Protein AF-A0A4Y7LKF0-F1 (afdb_monomer_lite)

InterPro domains:
  IPR040974 Purple acid phosphatase, Fn3-like domain [PF17808] (3-68)

Organism: Papaver somniferum (NCBI:txid3469)

Foldseek 3Di:
DDDWPPDPDDDPDDDDQCPVPVCCVPPVDHDDDDDDDQQLDKDKDWDWDPPGPDTDTDDIHDIGHDPGSPDQDDWDWDADPDPPDIDTDRPPD

Secondary structure (DSSP, 8-state):
-PPSP--SS--S----TTTT-TTHHHHS-----------SS-B--EEEESTTTS-EEEEE---B--S-TTS----EEEE-SSTT-EEEE----

Sequence (93 aa):
MVNPPLLCTSPIKYQFANHSSPDYKKNGSGKLKLRLINQRGDFSFALFSGGIAKPKLIAVSNTVQFQNPNAPVYPRLAQGKAWSEVGSLNSHS

Radius of gyration: 19.08 Å; chains: 1; bounding box: 50×26×43 Å

pLDDT: mean 92.07, std 10.83, range [37.03, 98.31]

Structure (mmCIF, N/CA/C/O backbone):
data_AF-A0A4Y7LKF0-F1
#
_entry.id   AF-A0A4Y7LKF0-F1
#
loop_
_atom_site.group_PDB
_atom_site.id
_atom_site.type_symbol
_atom_site.label_atom_id
_atom_site.label_alt_id
_atom_site.label_comp_id
_atom_site.label_asym_id
_atom_site.label_entity_id
_atom_site.label_seq_id
_atom_site.pdbx_PDB_ins_code
_atom_site.Cartn_x
_atom_site.Cartn_y
_atom_site.Cartn_z
_atom_site.occupancy
_atom_site.B_iso_or_equiv
_atom_site.auth_seq_id
_atom_site.auth_comp_id
_atom_site.auth_asym_id
_atom_site.auth_atom_id
_atom_site.pdbx_PDB_model_num
ATOM 1 N N . MET A 1 1 ? 17.906 -8.232 12.134 1.00 65.38 1 MET A N 1
ATOM 2 C CA . MET A 1 1 ? 16.798 -7.643 12.918 1.00 65.38 1 MET A CA 1
ATOM 3 C C . MET A 1 1 ? 15.570 -7.645 12.023 1.00 65.38 1 MET A C 1
ATOM 5 O O . MET A 1 1 ? 15.691 -7.184 10.896 1.00 65.38 1 MET A O 1
ATOM 9 N N . VAL A 1 2 ? 14.456 -8.248 12.448 1.00 78.50 2 VAL A N 1
ATOM 10 C CA . VAL A 1 2 ? 13.217 -8.264 11.650 1.00 78.50 2 VAL A CA 1
ATOM 11 C C . VAL A 1 2 ? 12.365 -7.078 12.082 1.00 78.50 2 VAL A C 1
ATOM 13 O O . VAL A 1 2 ? 12.115 -6.912 13.274 1.00 78.50 2 VAL A O 1
ATOM 16 N N . ASN A 1 3 ? 11.945 -6.254 11.124 1.00 87.88 3 ASN A N 1
ATOM 17 C CA . ASN A 1 3 ? 11.180 -5.048 11.410 1.00 87.88 3 ASN A CA 1
ATOM 18 C C . ASN A 1 3 ? 9.684 -5.305 11.184 1.00 87.88 3 ASN A C 1
ATOM 20 O O . ASN A 1 3 ? 9.322 -5.895 10.165 1.00 87.88 3 ASN A O 1
ATOM 24 N N . PRO A 1 4 ? 8.809 -4.871 12.104 1.00 92.31 4 PRO A N 1
ATOM 25 C CA . PRO A 1 4 ? 7.371 -4.942 11.898 1.00 92.31 4 PRO A CA 1
ATOM 26 C C . PRO A 1 4 ? 6.938 -3.993 10.754 1.00 92.31 4 PRO A C 1
ATOM 28 O O . PRO A 1 4 ? 7.615 -2.992 10.509 1.00 92.31 4 PRO A O 1
ATOM 31 N N . PRO A 1 5 ? 5.809 -4.255 10.068 1.00 93.75 5 PRO A N 1
ATOM 32 C CA . PRO A 1 5 ? 4.825 -5.298 10.361 1.00 93.75 5 PRO A CA 1
ATOM 33 C C . PRO A 1 5 ? 5.268 -6.689 9.886 1.00 93.75 5 PRO A C 1
ATOM 35 O O . PRO A 1 5 ? 5.668 -6.874 8.741 1.00 93.75 5 PRO A O 1
ATOM 38 N N . LEU A 1 6 ? 5.160 -7.680 10.776 1.00 93.06 6 LEU A N 1
ATOM 39 C CA . LEU A 1 6 ? 5.569 -9.065 10.516 1.00 93.06 6 LEU A CA 1
ATOM 40 C C . LEU A 1 6 ? 4.459 -9.833 9.784 1.00 93.06 6 LEU A C 1
ATOM 42 O O . LEU A 1 6 ? 3.760 -10.653 10.372 1.00 93.06 6 LEU A O 1
ATOM 46 N N . LEU A 1 7 ? 4.265 -9.516 8.506 1.00 94.50 7 LEU A N 1
ATOM 47 C CA . LEU A 1 7 ? 3.330 -10.203 7.613 1.00 94.50 7 LEU A CA 1
ATOM 48 C C . LEU A 1 7 ? 4.094 -11.158 6.687 1.00 94.50 7 LEU A C 1
ATOM 50 O O . LEU A 1 7 ? 5.225 -10.869 6.304 1.00 94.50 7 LEU A O 1
ATOM 54 N N . CYS A 1 8 ? 3.464 -12.262 6.269 1.00 94.50 8 CYS A N 1
ATOM 55 C CA . CYS A 1 8 ? 4.048 -13.176 5.275 1.00 94.50 8 CYS A CA 1
ATOM 56 C C . CYS A 1 8 ? 4.335 -12.474 3.937 1.00 94.50 8 CYS A C 1
ATOM 58 O O . CYS A 1 8 ? 5.266 -12.841 3.227 1.00 94.50 8 CYS A O 1
ATOM 60 N N . THR A 1 9 ? 3.550 -11.444 3.615 1.00 93.25 9 THR A N 1
ATOM 61 C CA . THR A 1 9 ? 3.738 -10.582 2.447 1.00 93.25 9 THR A CA 1
ATOM 62 C C . THR A 1 9 ? 3.996 -9.158 2.921 1.00 93.25 9 THR A C 1
ATOM 64 O O . THR A 1 9 ? 3.135 -8.545 3.555 1.00 93.25 9 THR A O 1
ATOM 67 N N . SER A 1 10 ? 5.180 -8.626 2.612 1.00 93.88 10 SER A N 1
ATOM 68 C CA . SER A 1 10 ? 5.531 -7.252 2.973 1.00 93.88 10 SER A CA 1
ATOM 69 C C . SER A 1 10 ? 4.687 -6.253 2.168 1.00 93.88 10 SER A C 1
ATOM 71 O O . SER A 1 10 ? 4.603 -6.382 0.942 1.00 93.88 10 SER A O 1
ATOM 73 N N . PRO A 1 11 ? 4.052 -5.256 2.808 1.00 95.50 11 PRO A N 1
ATOM 74 C CA . PRO A 1 11 ? 3.287 -4.249 2.088 1.00 95.50 11 PRO A CA 1
ATOM 75 C C . PRO A 1 11 ? 4.217 -3.303 1.316 1.00 95.50 11 PRO A C 1
ATOM 77 O O . PRO A 1 11 ? 5.279 -2.921 1.799 1.00 95.50 11 PRO A O 1
ATOM 80 N N . ILE A 1 12 ? 3.770 -2.830 0.149 1.00 96.06 12 ILE A N 1
ATOM 81 C CA . ILE A 1 12 ? 4.502 -1.823 -0.647 1.00 96.06 12 ILE A CA 1
ATOM 82 C C . ILE A 1 12 ? 4.632 -0.500 0.129 1.00 96.06 12 ILE A C 1
ATOM 84 O O . ILE A 1 12 ? 5.641 0.196 0.041 1.00 96.06 12 ILE A O 1
ATOM 88 N N . LYS A 1 13 ? 3.577 -0.128 0.862 1.00 95.50 13 LYS A N 1
ATOM 89 C CA . LYS A 1 13 ? 3.507 1.022 1.772 1.00 95.50 13 LYS A CA 1
ATOM 90 C C . LYS A 1 13 ? 2.331 0.845 2.730 1.00 95.50 13 LYS A C 1
ATOM 92 O O . LYS A 1 13 ? 1.397 0.108 2.424 1.00 95.50 13 LYS A O 1
ATOM 97 N N . TYR A 1 14 ? 2.342 1.561 3.847 1.00 96.88 14 TYR A N 1
ATOM 98 C CA . TYR A 1 14 ? 1.212 1.622 4.772 1.00 96.88 14 TYR A CA 1
ATOM 99 C C . TYR A 1 14 ? 1.074 3.024 5.371 1.00 96.88 14 TYR A C 1
ATOM 101 O O . TYR A 1 14 ? 2.004 3.829 5.323 1.00 96.88 14 TYR A O 1
ATOM 109 N N . GLN A 1 15 ? -0.104 3.318 5.918 1.00 97.81 15 GLN A N 1
ATOM 110 C CA . GLN A 1 15 ? -0.392 4.560 6.630 1.00 97.81 15 GLN A CA 1
ATOM 111 C C . GLN A 1 15 ? -1.463 4.301 7.695 1.00 97.81 15 GLN A C 1
ATOM 113 O O . GLN A 1 15 ? -2.312 3.426 7.524 1.00 97.81 15 GLN A O 1
ATOM 118 N N . PHE A 1 16 ? -1.438 5.058 8.791 1.00 97.12 16 PHE A N 1
ATOM 119 C CA . PHE A 1 16 ? -2.482 4.990 9.806 1.00 97.12 16 PHE A CA 1
ATOM 120 C C . PHE A 1 16 ? -3.809 5.555 9.290 1.00 97.12 16 PHE A C 1
ATOM 122 O O . PHE A 1 16 ? -3.850 6.579 8.609 1.00 97.12 16 PHE A O 1
ATOM 129 N N . ALA A 1 17 ? -4.914 4.917 9.678 1.00 97.44 17 ALA A N 1
ATOM 130 C CA . ALA A 1 17 ? -6.258 5.296 9.242 1.00 97.44 17 ALA A CA 1
ATOM 131 C C . ALA A 1 17 ? -6.673 6.722 9.662 1.00 97.44 17 ALA A C 1
ATOM 133 O O . ALA A 1 17 ? -7.504 7.341 9.003 1.00 97.44 17 ALA A O 1
ATOM 134 N N . ASN A 1 18 ? -6.066 7.272 10.718 1.00 96.81 18 ASN A N 1
ATOM 135 C CA . ASN A 1 18 ? -6.333 8.631 11.186 1.00 96.81 18 ASN A CA 1
ATOM 136 C C . ASN A 1 18 ? -5.460 9.716 10.523 1.00 96.81 18 ASN A C 1
ATOM 138 O O . ASN A 1 18 ? -5.614 10.885 10.862 1.00 96.81 18 ASN A O 1
ATOM 142 N N . HIS A 1 19 ? -4.558 9.367 9.597 1.00 97.38 19 HIS A N 1
ATOM 143 C CA . HIS A 1 19 ? -3.557 10.297 9.055 1.00 97.38 19 HIS A CA 1
ATOM 144 C C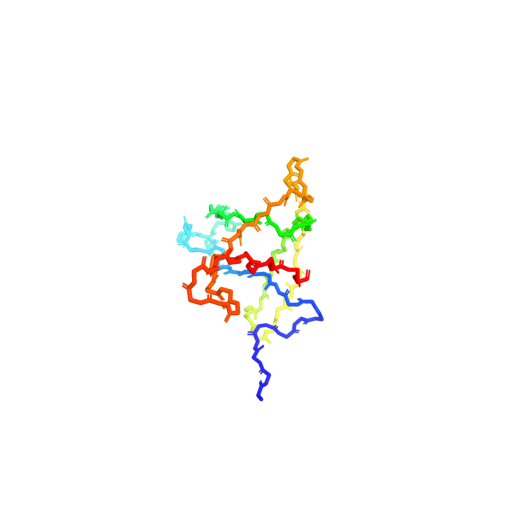 . HIS A 1 19 ? -4.160 11.559 8.416 1.00 97.38 19 HIS A C 1
ATOM 146 O O . HIS A 1 19 ? -3.725 12.664 8.719 1.00 97.38 19 HIS A O 1
ATOM 152 N N . SER A 1 20 ? -5.183 11.405 7.572 1.00 96.56 20 SER A N 1
ATOM 153 C CA . SER A 1 20 ? -5.963 12.516 6.997 1.00 96.56 20 SER A CA 1
ATOM 154 C C . SER A 1 20 ? -7.393 12.573 7.540 1.00 96.56 20 SER A C 1
ATOM 156 O O . SER A 1 20 ? -8.263 13.227 6.972 1.00 96.56 20 SER A O 1
ATOM 158 N N . SER A 1 21 ? -7.670 11.852 8.625 1.00 97.44 21 SER A N 1
ATOM 159 C CA . SER A 1 21 ? -8.990 11.784 9.259 1.00 97.44 21 SER A CA 1
ATOM 160 C C . SER A 1 21 ? -8.811 11.758 10.782 1.00 97.44 21 SER A C 1
ATOM 162 O O . SER A 1 21 ? -8.887 10.687 11.384 1.00 97.44 21 SER A O 1
ATOM 164 N N . PRO A 1 22 ? -8.534 12.913 11.423 1.00 96.00 22 PRO A N 1
ATOM 165 C CA . PRO A 1 22 ? -8.182 12.974 12.846 1.00 96.00 22 PRO A CA 1
ATOM 166 C C . PRO A 1 22 ? -9.233 12.345 13.771 1.00 96.00 22 PRO A C 1
ATOM 168 O O . PRO A 1 22 ? -8.886 11.675 14.744 1.00 96.00 22 PRO A O 1
ATOM 171 N N . ASP A 1 23 ? -10.515 12.482 13.423 1.00 97.25 23 ASP A N 1
ATOM 172 C CA . ASP A 1 23 ? -11.638 11.924 14.183 1.00 97.25 23 ASP A CA 1
ATOM 173 C C . ASP A 1 23 ? -11.933 10.442 13.892 1.00 97.25 23 ASP A C 1
ATOM 175 O O . ASP A 1 23 ? -12.886 9.903 14.452 1.00 97.25 23 ASP A O 1
ATOM 179 N N . TYR A 1 24 ? -11.098 9.746 13.104 1.00 97.25 24 TYR A N 1
ATOM 180 C CA . TYR A 1 24 ? -11.251 8.311 12.807 1.00 97.25 24 TYR A CA 1
ATOM 181 C C . TYR A 1 24 ? -11.447 7.465 14.073 1.00 97.25 24 TYR A C 1
ATOM 183 O O . TYR A 1 24 ? -12.245 6.533 14.098 1.00 97.25 24 TYR A O 1
ATOM 191 N N . LYS A 1 25 ? -10.746 7.809 15.164 1.00 95.00 25 LYS A N 1
ATOM 192 C CA . LYS A 1 25 ? -10.877 7.105 16.450 1.00 95.00 25 LYS A CA 1
ATOM 193 C C . LYS A 1 25 ? -12.265 7.242 17.087 1.00 95.00 25 LYS A C 1
ATOM 195 O O . LYS A 1 25 ? -12.624 6.389 17.887 1.00 95.00 25 LYS A O 1
ATOM 200 N N . LYS A 1 26 ? -13.009 8.307 16.774 1.00 97.25 26 LYS A N 1
ATOM 201 C CA . LYS A 1 26 ? -14.350 8.570 17.316 1.00 97.25 26 LYS A CA 1
ATOM 202 C C . LYS A 1 26 ? -15.445 7.987 16.427 1.00 97.25 26 LYS A C 1
ATOM 204 O O . LYS A 1 26 ? -16.404 7.433 16.941 1.00 97.25 26 LYS A O 1
ATOM 209 N N . ASN A 1 27 ? -15.314 8.131 15.107 1.00 96.25 27 ASN A N 1
ATOM 210 C CA . ASN A 1 27 ? -16.382 7.807 14.155 1.00 96.25 27 ASN A CA 1
ATOM 211 C C . ASN A 1 27 ? -16.163 6.493 13.379 1.00 96.25 27 ASN A C 1
ATOM 213 O O . ASN A 1 27 ? -17.070 6.053 12.679 1.00 96.25 27 ASN A O 1
ATOM 217 N N . GLY A 1 28 ? -14.971 5.889 13.453 1.00 96.06 28 GLY A N 1
ATOM 218 C CA . GLY A 1 28 ? -14.618 4.687 12.691 1.00 96.06 28 GLY A CA 1
ATOM 219 C C . GLY A 1 28 ? -14.558 4.888 11.172 1.00 96.06 28 GLY A C 1
ATOM 220 O O . GLY A 1 28 ? -14.549 3.909 10.431 1.00 96.06 28 GLY A O 1
ATOM 221 N N . SER A 1 29 ? -14.528 6.135 10.692 1.00 97.19 29 SER A N 1
ATOM 222 C CA . SER A 1 29 ? -14.603 6.487 9.275 1.00 97.19 29 SER A CA 1
ATOM 223 C C . SER A 1 29 ? -13.478 7.435 8.879 1.00 97.19 29 SER A C 1
ATOM 225 O O . SER A 1 29 ? -13.160 8.403 9.571 1.00 97.19 29 SER A O 1
ATOM 227 N N . GLY A 1 30 ? -12.844 7.149 7.747 1.00 96.19 30 GLY A N 1
ATOM 228 C CA . GLY A 1 30 ? -11.716 7.925 7.261 1.00 96.19 30 GLY A CA 1
ATOM 229 C C . GLY A 1 30 ? -11.447 7.685 5.789 1.00 96.19 30 GLY A C 1
ATOM 230 O O . GLY A 1 30 ? -11.969 6.753 5.177 1.00 96.19 30 GLY A O 1
ATOM 231 N N . LYS A 1 31 ? -10.627 8.557 5.209 1.00 97.00 31 LYS A N 1
ATOM 232 C CA . LYS A 1 31 ? -10.187 8.460 3.815 1.00 97.00 31 LYS A CA 1
ATOM 233 C C . LYS A 1 31 ? -8.697 8.739 3.741 1.00 97.00 31 LYS A C 1
ATOM 235 O O . LYS A 1 31 ? -8.208 9.634 4.424 1.00 97.00 31 LYS A O 1
ATOM 240 N N . LEU A 1 32 ? -8.001 8.007 2.875 1.00 97.44 32 LEU A N 1
ATOM 241 C CA . LEU A 1 32 ? -6.590 8.211 2.551 1.00 97.44 32 LEU A CA 1
ATOM 242 C C . LEU A 1 32 ? -6.448 8.444 1.047 1.00 97.44 32 LEU A C 1
ATOM 244 O O . LEU A 1 32 ? -7.055 7.735 0.245 1.00 97.44 32 LEU A O 1
ATOM 248 N N . LYS A 1 33 ? -5.616 9.413 0.659 1.00 97.62 33 LYS A N 1
ATOM 249 C CA . LYS A 1 33 ? -5.212 9.618 -0.735 1.00 97.62 33 LYS A CA 1
ATOM 250 C C . LYS A 1 33 ? -3.801 9.077 -0.919 1.00 97.62 33 LYS A C 1
ATOM 252 O O . LYS A 1 33 ? -2.849 9.621 -0.367 1.00 97.62 33 LYS A O 1
ATOM 257 N N . LEU A 1 34 ? -3.668 8.008 -1.695 1.00 96.69 34 LEU A N 1
ATOM 258 C CA . LEU A 1 34 ? -2.390 7.350 -1.956 1.00 96.69 34 LEU A CA 1
ATOM 259 C C . LEU A 1 34 ? -2.018 7.507 -3.429 1.00 96.69 34 LEU A C 1
ATOM 261 O O . LEU A 1 34 ? -2.836 7.267 -4.312 1.00 96.69 34 LEU A O 1
ATOM 265 N N . ARG A 1 35 ? -0.764 7.884 -3.697 1.00 96.81 35 ARG A N 1
ATOM 266 C CA . ARG A 1 35 ? -0.198 7.847 -5.050 1.00 96.81 35 ARG A CA 1
ATOM 267 C C . ARG A 1 35 ? 0.472 6.494 -5.273 1.00 96.81 35 ARG A C 1
ATOM 269 O O . ARG A 1 35 ? 1.432 6.145 -4.571 1.00 96.81 35 ARG A O 1
ATOM 276 N N . LEU A 1 36 ? -0.057 5.735 -6.224 1.00 96.25 36 LEU A N 1
ATOM 277 C CA . LEU A 1 36 ? 0.511 4.467 -6.672 1.00 96.25 36 LEU A CA 1
ATOM 278 C C . LEU A 1 36 ? 1.466 4.708 -7.843 1.00 96.25 36 LEU A C 1
ATOM 280 O O . LEU A 1 36 ? 1.342 5.703 -8.554 1.00 96.25 36 LEU A O 1
ATOM 284 N N . ILE A 1 37 ? 2.411 3.793 -8.025 1.00 96.81 37 ILE A N 1
ATOM 285 C CA . ILE A 1 37 ? 3.320 3.762 -9.171 1.00 96.81 37 ILE A CA 1
ATOM 286 C C . ILE A 1 37 ? 3.142 2.422 -9.882 1.00 96.81 37 ILE A C 1
ATOM 288 O O . ILE A 1 37 ? 2.874 1.418 -9.222 1.00 96.81 37 ILE A O 1
ATOM 292 N N . ASN A 1 38 ? 3.255 2.399 -11.208 1.00 95.56 38 ASN A N 1
ATOM 293 C CA . ASN A 1 38 ? 3.107 1.160 -11.961 1.00 95.56 38 ASN A CA 1
ATOM 294 C C . ASN A 1 38 ? 4.361 0.297 -11.791 1.00 95.56 38 ASN A C 1
ATOM 296 O O . ASN A 1 38 ? 5.448 0.725 -12.169 1.00 95.56 38 ASN A O 1
ATOM 300 N N . GLN A 1 39 ? 4.212 -0.888 -11.210 1.00 93.06 39 GLN A N 1
ATOM 301 C CA . GLN A 1 39 ? 5.304 -1.836 -10.982 1.00 93.06 39 GLN A CA 1
ATOM 302 C C . GLN A 1 39 ? 4.873 -3.268 -11.333 1.00 93.06 39 GLN A C 1
ATOM 304 O O . GLN A 1 39 ? 5.187 -4.207 -10.609 1.00 93.06 39 GLN A O 1
ATOM 309 N N . ARG A 1 40 ? 4.135 -3.415 -12.446 1.00 88.56 40 ARG A N 1
ATOM 310 C CA . ARG A 1 40 ? 3.669 -4.684 -13.046 1.00 88.56 40 ARG A CA 1
ATOM 311 C C . ARG A 1 40 ? 2.547 -5.430 -12.312 1.00 88.56 40 ARG A C 1
ATOM 313 O O . ARG A 1 40 ? 1.768 -6.106 -12.972 1.00 88.56 40 ARG A O 1
ATOM 320 N N . GLY A 1 41 ? 2.406 -5.272 -10.999 1.00 91.44 41 GLY A N 1
ATOM 321 C CA . GLY A 1 41 ? 1.324 -5.883 -10.215 1.00 91.44 41 GLY A CA 1
ATOM 322 C C . GLY A 1 41 ? 0.026 -5.070 -10.153 1.00 91.44 41 GLY A C 1
ATOM 323 O O . GLY A 1 41 ? 0.007 -3.858 -10.396 1.00 91.44 41 GLY A O 1
ATOM 324 N N . ASP A 1 42 ? -1.048 -5.753 -9.768 1.00 96.06 42 ASP A N 1
ATOM 325 C CA . ASP A 1 42 ? -2.257 -5.133 -9.243 1.00 96.06 42 ASP A CA 1
ATOM 326 C C . ASP A 1 42 ? -2.082 -4.766 -7.754 1.00 96.06 42 ASP A C 1
ATOM 328 O O . ASP A 1 42 ? -1.062 -5.044 -7.117 1.00 96.06 42 ASP A O 1
ATOM 332 N N . PHE A 1 43 ? -3.055 -4.046 -7.199 1.00 97.62 43 PHE A N 1
ATOM 333 C CA . PHE A 1 43 ? -3.029 -3.575 -5.820 1.00 97.62 43 PHE A CA 1
ATOM 334 C C . PHE A 1 43 ? -4.342 -3.914 -5.129 1.00 97.62 43 PHE A C 1
ATOM 336 O O . PHE A 1 43 ? -5.419 -3.627 -5.643 1.00 97.62 43 PHE A O 1
ATOM 343 N N . SER A 1 44 ? -4.241 -4.434 -3.911 1.00 97.88 44 SER A N 1
ATOM 344 C CA . SER A 1 44 ? -5.341 -4.482 -2.949 1.00 97.88 44 SER A CA 1
ATOM 345 C C . SER A 1 44 ? -4.929 -3.739 -1.684 1.00 97.88 44 SER A C 1
ATOM 347 O O . SER A 1 44 ? -3.746 -3.674 -1.341 1.00 97.88 44 SER A O 1
ATOM 349 N N . PHE A 1 45 ? -5.902 -3.174 -0.977 1.00 98.19 45 PHE A N 1
ATOM 350 C CA . PHE A 1 45 ? -5.685 -2.468 0.278 1.00 98.19 45 PHE A CA 1
ATOM 351 C C . PHE A 1 45 ? -6.288 -3.272 1.419 1.00 98.19 45 PHE A C 1
ATOM 353 O O . PHE A 1 45 ? -7.425 -3.725 1.337 1.00 98.19 45 PHE A O 1
ATOM 360 N N . ALA A 1 46 ? -5.533 -3.428 2.499 1.00 98.12 46 ALA A N 1
ATOM 361 C CA . ALA A 1 46 ? -5.975 -4.141 3.685 1.00 98.12 46 ALA A CA 1
ATOM 362 C C . ALA A 1 46 ? -6.028 -3.191 4.886 1.00 98.12 46 ALA A C 1
ATOM 364 O O . ALA A 1 46 ? -5.094 -2.421 5.129 1.00 98.12 46 ALA A O 1
ATOM 365 N N . LEU A 1 47 ? -7.126 -3.252 5.637 1.00 98.06 47 LEU A N 1
ATOM 366 C CA . LEU A 1 47 ? -7.303 -2.526 6.888 1.00 98.06 47 LEU A CA 1
ATOM 367 C C . LEU A 1 47 ? -6.965 -3.448 8.058 1.00 98.06 47 LEU A C 1
ATOM 369 O O . LEU A 1 47 ? -7.538 -4.530 8.193 1.00 98.06 47 LEU A O 1
ATOM 373 N N . PHE A 1 48 ? -6.070 -2.986 8.927 1.00 98.00 48 PHE A N 1
ATOM 374 C CA . PHE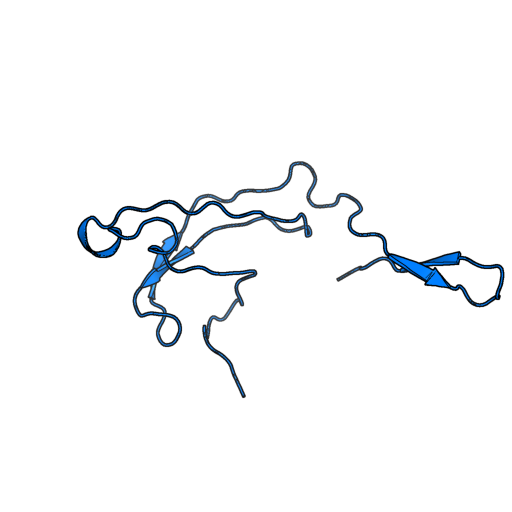 A 1 48 ? -5.630 -3.719 10.109 1.00 98.00 48 PHE A CA 1
ATOM 375 C C . PHE A 1 48 ? -5.967 -2.965 11.401 1.00 98.00 48 PHE A C 1
ATOM 377 O O . PHE A 1 48 ? -5.938 -1.735 11.447 1.00 98.00 48 PHE A O 1
ATOM 384 N N . SER A 1 49 ? -6.216 -3.717 12.474 1.00 97.00 49 SER A N 1
ATOM 385 C CA . SER A 1 49 ? -6.145 -3.243 13.866 1.00 97.00 49 SER A CA 1
ATOM 386 C C . SER A 1 49 ? -4.929 -3.833 14.583 1.00 97.00 49 SER A C 1
ATOM 388 O O . SER A 1 49 ? -4.148 -4.561 13.979 1.00 97.00 49 SER A O 1
ATOM 390 N N . GLY A 1 50 ? -4.742 -3.500 15.865 1.00 95.56 50 GLY A N 1
ATOM 391 C CA . GLY A 1 50 ? -3.648 -4.039 16.688 1.00 95.56 50 GLY A CA 1
ATOM 392 C C . GLY A 1 50 ? -2.283 -3.374 16.462 1.00 95.56 50 GLY A C 1
ATOM 393 O O . GLY A 1 50 ? -1.289 -3.755 17.080 1.00 95.56 50 GLY A O 1
ATOM 394 N N . GLY A 1 51 ? -2.236 -2.331 15.627 1.00 95.12 51 GLY A N 1
ATOM 395 C CA . GLY A 1 51 ? -1.016 -1.588 15.320 1.00 95.12 51 GLY A CA 1
ATOM 396 C C . GLY A 1 51 ? -0.032 -2.382 14.455 1.00 95.12 51 GLY A C 1
ATOM 397 O O . GLY A 1 51 ? -0.347 -3.448 13.935 1.00 95.12 51 GLY A O 1
ATOM 398 N N . ILE A 1 52 ? 1.177 -1.843 14.289 1.00 95.19 52 ILE A N 1
ATOM 399 C CA . ILE A 1 52 ? 2.198 -2.411 13.388 1.00 95.19 52 ILE A CA 1
ATOM 400 C C . ILE A 1 52 ? 2.823 -3.685 13.987 1.00 95.19 52 ILE A C 1
ATOM 402 O O . ILE A 1 52 ? 3.175 -4.607 13.260 1.00 95.19 52 ILE A O 1
ATOM 406 N N . ALA A 1 53 ? 2.939 -3.756 15.317 1.00 95.00 53 ALA A N 1
ATOM 407 C CA . ALA A 1 53 ? 3.578 -4.877 16.007 1.00 95.00 53 ALA A CA 1
ATOM 408 C C . ALA A 1 53 ? 2.704 -6.142 16.076 1.00 95.00 53 ALA A C 1
ATOM 410 O O . ALA A 1 53 ? 3.239 -7.247 16.068 1.00 95.00 53 ALA A O 1
ATOM 411 N N . LYS A 1 54 ? 1.375 -5.993 16.164 1.00 95.88 54 LYS A N 1
ATOM 412 C CA . LYS A 1 54 ? 0.417 -7.108 16.278 1.00 95.88 54 LYS A CA 1
ATOM 413 C C . LYS A 1 54 ? -0.775 -6.902 15.333 1.00 95.88 54 LYS A C 1
ATOM 415 O O . LYS A 1 54 ? -1.899 -6.719 15.803 1.00 95.88 54 LYS A O 1
ATOM 420 N N . PRO A 1 55 ? -0.543 -6.879 14.011 1.00 97.12 55 PRO A N 1
ATOM 421 C CA . PRO A 1 55 ? -1.584 -6.562 13.047 1.00 97.12 55 PRO A CA 1
ATOM 422 C C . PRO A 1 55 ? -2.661 -7.653 13.017 1.00 97.12 55 PRO A C 1
ATOM 424 O O . PRO A 1 55 ? -2.360 -8.840 12.915 1.00 97.12 55 PRO A O 1
ATOM 427 N N . LYS A 1 56 ? -3.931 -7.245 13.048 1.00 97.81 56 LYS A N 1
ATOM 428 C CA . LYS A 1 56 ? -5.093 -8.113 12.826 1.00 97.81 56 LYS A CA 1
ATOM 429 C C . LYS A 1 56 ? -5.886 -7.598 11.634 1.00 97.81 56 LYS A C 1
ATOM 431 O O . LYS A 1 56 ? -6.377 -6.471 11.680 1.00 97.81 56 LYS A O 1
ATOM 436 N N . LEU A 1 57 ? -5.999 -8.411 10.585 1.00 97.69 57 LEU A N 1
ATOM 437 C CA . LEU A 1 57 ? -6.755 -8.067 9.381 1.00 97.69 57 LEU A CA 1
ATOM 438 C C . LEU A 1 57 ? -8.244 -7.903 9.720 1.00 97.69 57 LEU A C 1
ATOM 440 O O . LEU A 1 57 ? -8.819 -8.757 10.392 1.00 97.69 57 LEU A O 1
ATOM 444 N N . ILE A 1 58 ? -8.849 -6.801 9.276 1.00 97.62 58 ILE A N 1
ATOM 445 C CA . ILE A 1 58 ? -10.278 -6.504 9.472 1.00 97.62 58 ILE A CA 1
ATOM 446 C C . ILE A 1 58 ? -11.025 -6.503 8.141 1.00 97.62 58 ILE A C 1
ATOM 448 O O . ILE A 1 58 ? -12.145 -6.998 8.074 1.00 97.62 58 ILE A O 1
ATOM 452 N N . ALA A 1 59 ? -10.429 -5.939 7.090 1.00 98.19 59 ALA A N 1
ATOM 453 C CA . ALA A 1 59 ? -11.065 -5.837 5.781 1.00 98.19 59 ALA A CA 1
ATOM 454 C C . ALA A 1 59 ? -10.026 -5.791 4.659 1.00 98.19 59 ALA A C 1
ATOM 456 O O . ALA A 1 59 ? -8.895 -5.349 4.873 1.00 98.19 59 ALA A O 1
ATOM 457 N N . VAL A 1 60 ? -10.437 -6.200 3.460 1.00 98.31 60 VAL A N 1
ATOM 458 C CA . VAL A 1 60 ? -9.667 -6.093 2.215 1.00 98.31 60 VAL A CA 1
ATOM 459 C C . VAL A 1 60 ? -10.546 -5.392 1.180 1.00 98.31 60 VAL A C 1
ATOM 461 O O . VAL A 1 60 ? -11.748 -5.643 1.121 1.00 98.31 60 VAL A O 1
ATOM 464 N N . SER A 1 61 ? -9.971 -4.473 0.408 1.00 98.25 61 SER A N 1
ATOM 465 C CA . SER A 1 61 ? -10.666 -3.769 -0.670 1.00 98.25 61 SER A CA 1
ATOM 466 C C . SER A 1 61 ? -10.816 -4.638 -1.919 1.00 98.25 61 SER A C 1
ATOM 468 O O . SER A 1 61 ? -10.213 -5.699 -2.039 1.00 98.25 61 SER A O 1
ATOM 470 N N . ASN A 1 62 ? -11.541 -4.124 -2.912 1.00 97.75 62 ASN A N 1
ATOM 471 C CA . ASN A 1 62 ? -11.391 -4.596 -4.282 1.00 97.75 62 ASN A CA 1
ATOM 472 C C . ASN A 1 62 ? -9.952 -4.386 -4.789 1.00 97.75 62 ASN A C 1
ATOM 474 O O . ASN A 1 62 ? -9.234 -3.492 -4.323 1.00 97.75 62 ASN A O 1
ATOM 478 N N . THR A 1 63 ? -9.585 -5.167 -5.797 1.00 97.88 63 THR A N 1
ATOM 479 C CA . THR A 1 63 ? -8.352 -4.986 -6.560 1.00 97.88 63 THR A CA 1
ATOM 480 C C . THR A 1 63 ? -8.448 -3.753 -7.462 1.00 97.88 63 THR A C 1
ATOM 482 O O . THR A 1 63 ? -9.504 -3.460 -8.032 1.00 97.88 63 THR A O 1
ATOM 485 N N . VAL A 1 64 ? -7.337 -3.034 -7.614 1.00 97.19 64 VAL A N 1
ATOM 486 C CA . VAL A 1 64 ? -7.143 -1.969 -8.605 1.00 97.19 64 VAL A CA 1
ATOM 487 C C . VAL A 1 64 ? -5.869 -2.234 -9.403 1.00 97.19 64 VAL A C 1
ATOM 489 O O . VAL A 1 64 ? -4.877 -2.706 -8.856 1.00 97.19 64 VAL A O 1
ATOM 492 N N . GLN A 1 65 ? -5.868 -1.909 -10.693 1.00 97.19 65 GLN A N 1
ATOM 493 C CA . GLN A 1 65 ? -4.716 -2.120 -11.573 1.00 97.19 65 GLN A CA 1
ATOM 494 C C . GLN A 1 65 ? -4.476 -0.911 -12.474 1.00 97.19 65 GLN A C 1
ATOM 496 O O . GLN A 1 65 ? -5.405 -0.169 -12.802 1.00 97.19 65 GLN A O 1
ATOM 501 N N . PHE A 1 66 ? -3.228 -0.723 -12.901 1.00 97.00 66 PHE A N 1
ATOM 502 C CA . PHE A 1 66 ? -2.921 0.199 -13.992 1.00 97.00 66 PHE A 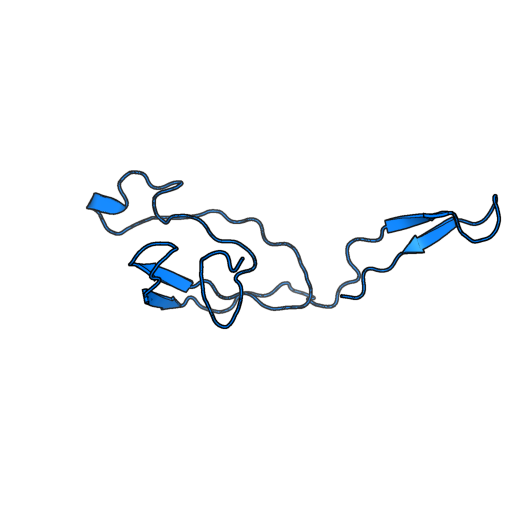CA 1
ATOM 503 C C . PHE A 1 66 ? -3.446 -0.366 -15.316 1.00 97.00 66 PHE A C 1
ATOM 505 O O . PHE A 1 66 ? -3.501 -1.578 -15.493 1.00 97.00 66 PHE A O 1
ATOM 512 N N . GLN A 1 67 ? -3.793 0.509 -16.264 1.00 96.81 67 GLN A N 1
ATOM 513 C CA . GLN A 1 67 ? -4.347 0.094 -17.559 1.00 96.81 67 GLN A CA 1
ATOM 514 C C . GLN A 1 67 ? -3.404 -0.837 -18.342 1.00 96.81 67 GLN A C 1
ATOM 516 O O . GLN A 1 67 ? -3.864 -1.786 -18.967 1.00 96.81 67 GLN A O 1
ATOM 521 N N . ASN A 1 68 ? -2.092 -0.585 -18.284 1.00 95.50 68 ASN A N 1
ATOM 522 C CA . ASN A 1 68 ? -1.064 -1.489 -18.796 1.00 95.50 68 ASN A CA 1
ATOM 523 C C . ASN A 1 68 ? -0.008 -1.738 -17.705 1.00 95.50 68 ASN A C 1
ATOM 525 O O . ASN A 1 68 ? 0.948 -0.962 -17.596 1.00 95.50 68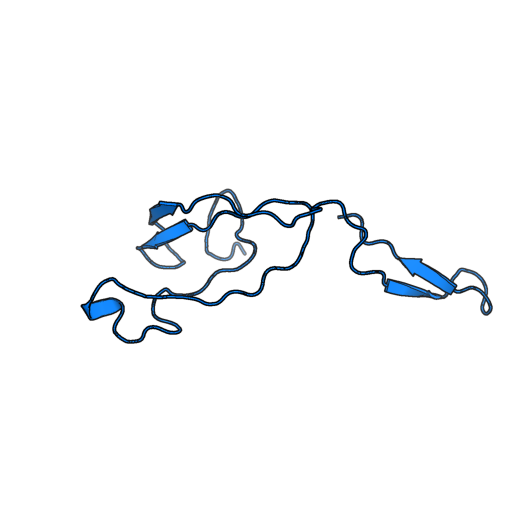 ASN A O 1
ATOM 529 N N . PRO A 1 69 ? -0.151 -2.798 -16.891 1.00 93.81 69 PRO A N 1
ATOM 530 C CA . PRO A 1 69 ? 0.814 -3.107 -15.839 1.00 93.81 69 PRO A CA 1
ATOM 531 C C . PRO A 1 69 ? 2.229 -3.365 -16.387 1.00 93.81 69 PRO A C 1
ATOM 533 O O . PRO A 1 69 ? 3.216 -2.990 -15.762 1.00 93.81 69 PRO A O 1
ATOM 536 N N . ASN A 1 70 ? 2.341 -3.901 -17.604 1.00 94.19 70 ASN A N 1
ATOM 537 C CA . ASN A 1 70 ? 3.613 -4.261 -18.238 1.00 94.19 70 ASN A CA 1
ATOM 538 C C . ASN A 1 70 ? 4.232 -3.136 -19.084 1.00 94.19 70 ASN A C 1
ATOM 540 O O . ASN A 1 70 ? 5.146 -3.388 -19.869 1.00 94.19 70 ASN A O 1
ATOM 544 N N . ALA A 1 71 ? 3.751 -1.896 -18.949 1.00 93.94 71 ALA A N 1
ATOM 545 C CA . ALA A 1 71 ? 4.344 -0.758 -19.640 1.00 93.94 71 ALA A CA 1
ATOM 546 C C . ALA A 1 71 ? 5.842 -0.603 -19.279 1.00 93.94 71 ALA A C 1
ATOM 548 O O . ALA A 1 71 ? 6.203 -0.765 -18.108 1.00 93.94 71 ALA A O 1
ATOM 549 N N . PRO A 1 72 ? 6.720 -0.245 -20.237 1.00 90.69 72 PRO A N 1
ATOM 550 C CA . PRO A 1 72 ? 8.100 0.120 -19.929 1.0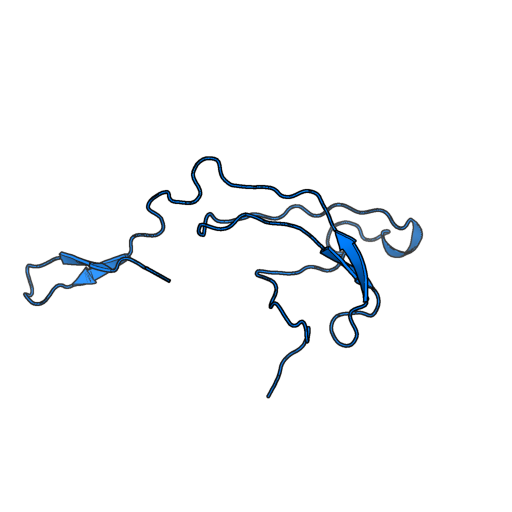0 90.69 72 PRO A CA 1
ATOM 551 C C . PRO A 1 72 ? 8.130 1.337 -18.996 1.00 90.69 72 PRO A C 1
ATOM 553 O O . PRO A 1 72 ? 7.568 2.384 -19.315 1.00 90.69 72 PRO A O 1
ATOM 556 N N . VAL A 1 73 ? 8.764 1.205 -17.829 1.00 91.12 73 VAL A N 1
ATOM 557 C CA . VAL A 1 73 ? 8.754 2.231 -16.775 1.00 91.12 73 VAL A CA 1
ATOM 558 C C . VAL A 1 73 ? 10.141 2.442 -16.171 1.00 91.12 73 VAL A C 1
ATOM 560 O O . VAL A 1 73 ? 10.941 1.516 -16.074 1.00 91.12 73 VAL A O 1
ATOM 563 N N . TYR A 1 74 ? 10.388 3.677 -15.725 1.00 91.12 74 TYR A N 1
ATOM 564 C CA . TYR A 1 74 ? 11.576 4.111 -14.972 1.00 91.12 74 TYR A CA 1
ATOM 565 C C . TYR A 1 74 ? 12.934 3.847 -15.654 1.00 91.12 74 TYR A C 1
ATOM 567 O O . TYR A 1 74 ? 13.828 3.284 -15.012 1.00 91.12 74 TYR A O 1
ATOM 575 N N . PRO A 1 75 ? 13.140 4.274 -16.918 1.00 91.19 75 PRO A N 1
ATOM 576 C CA . PRO A 1 75 ? 14.455 4.173 -17.540 1.00 91.19 75 PRO A CA 1
ATOM 577 C C . PRO A 1 75 ? 15.481 4.983 -16.741 1.00 91.19 75 PRO A C 1
ATOM 579 O O . PRO A 1 75 ? 15.204 6.096 -16.286 1.00 91.19 75 PRO A O 1
ATOM 582 N N . ARG A 1 76 ? 16.681 4.425 -16.577 1.0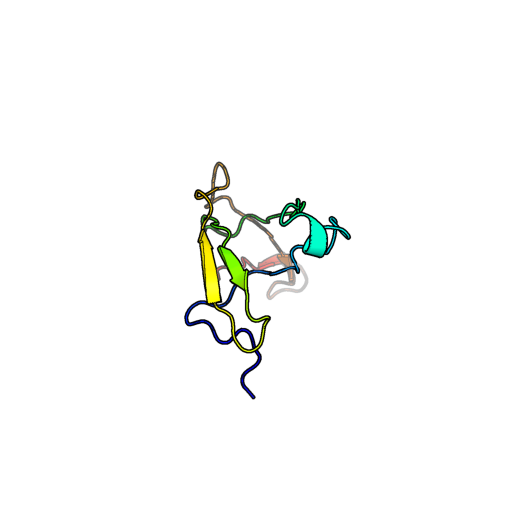0 92.12 76 ARG A N 1
ATOM 583 C CA . ARG A 1 76 ? 17.822 5.112 -15.963 1.00 92.12 76 ARG A CA 1
ATOM 584 C C . ARG A 1 76 ? 18.962 5.121 -16.965 1.00 92.12 76 ARG A C 1
ATOM 586 O O . ARG A 1 76 ? 19.259 4.086 -17.554 1.00 92.12 76 ARG A O 1
ATOM 593 N N . LEU A 1 77 ? 19.580 6.276 -17.179 1.00 91.88 77 LEU A N 1
ATOM 594 C CA . LEU A 1 77 ? 20.755 6.384 -18.040 1.00 91.88 77 LEU A CA 1
ATOM 595 C C . LEU A 1 77 ? 22.015 6.106 -17.225 1.00 91.88 77 LEU A C 1
ATOM 597 O O . LEU A 1 77 ? 22.112 6.515 -16.068 1.00 91.88 77 LEU A O 1
ATOM 601 N N . ALA A 1 78 ? 22.969 5.419 -17.839 1.00 91.62 78 ALA A N 1
ATOM 602 C CA . ALA A 1 78 ? 24.303 5.220 -17.293 1.00 91.62 78 ALA A CA 1
ATOM 603 C C . ALA A 1 78 ? 25.336 5.265 -18.420 1.00 91.62 78 ALA A C 1
ATOM 605 O O . ALA A 1 78 ? 25.015 4.979 -19.576 1.00 91.62 78 ALA A O 1
ATOM 606 N N . GLN A 1 79 ? 26.575 5.623 -18.084 1.00 93.56 79 GLN A N 1
ATOM 607 C CA . GLN A 1 79 ? 27.669 5.554 -19.046 1.00 93.56 79 GLN A CA 1
ATOM 608 C C . GLN A 1 79 ? 27.886 4.097 -19.468 1.00 93.56 79 GLN A C 1
ATOM 610 O O . GLN A 1 79 ? 27.874 3.189 -18.632 1.00 93.56 79 GLN A O 1
ATOM 615 N N . GLY A 1 80 ? 28.045 3.895 -20.774 1.00 88.69 80 GLY A N 1
ATOM 616 C CA . GLY A 1 80 ? 28.398 2.610 -21.357 1.00 88.69 80 GLY A CA 1
ATOM 617 C C . GLY A 1 80 ? 29.866 2.258 -21.123 1.00 88.69 80 GLY A C 1
ATOM 618 O O . GLY A 1 80 ? 30.552 2.839 -20.280 1.00 88.69 80 GLY A O 1
ATOM 619 N N . LYS A 1 81 ? 30.368 1.275 -21.870 1.00 89.06 81 LYS A N 1
ATOM 620 C CA . LYS A 1 81 ? 31.748 0.801 -21.700 1.00 89.06 81 LYS A CA 1
ATOM 621 C C . LYS A 1 81 ? 32.754 1.805 -22.259 1.00 89.06 81 LYS A C 1
ATOM 623 O O . LYS A 1 81 ? 33.831 1.965 -21.690 1.00 89.06 81 LYS A O 1
ATOM 628 N N . ALA A 1 82 ? 32.409 2.473 -23.359 1.00 94.06 82 ALA A N 1
ATOM 629 C CA . ALA A 1 82 ? 33.206 3.561 -23.915 1.00 94.06 82 ALA A CA 1
ATOM 630 C C . ALA A 1 82 ? 32.789 4.923 -23.337 1.00 94.06 82 ALA A C 1
ATOM 632 O O . ALA A 1 82 ? 31.640 5.133 -22.955 1.00 94.06 82 ALA A O 1
ATOM 633 N N . TRP A 1 83 ? 33.720 5.881 -23.324 1.00 89.19 83 TRP A N 1
ATOM 634 C CA . TRP A 1 83 ? 33.460 7.251 -22.855 1.00 89.19 83 TRP A CA 1
ATOM 635 C C . TRP A 1 83 ? 32.384 7.977 -23.683 1.00 89.19 83 TRP A C 1
ATOM 637 O O . TRP A 1 83 ? 31.717 8.873 -23.176 1.00 89.19 83 TRP A O 1
ATOM 647 N N . SER A 1 84 ? 32.213 7.577 -24.946 1.00 88.38 84 SER A N 1
ATOM 648 C CA . SER A 1 84 ? 31.221 8.104 -25.886 1.00 88.38 84 SER A CA 1
ATOM 649 C C . SER A 1 84 ? 29.953 7.245 -25.986 1.00 88.38 84 SER A C 1
ATOM 651 O O . SER A 1 84 ? 29.128 7.469 -26.869 1.00 88.38 84 SER A O 1
ATOM 653 N N . GLU A 1 85 ? 29.779 6.261 -25.101 1.00 90.38 85 GLU A N 1
ATOM 654 C CA . GLU A 1 85 ? 28.616 5.375 -25.082 1.00 90.38 85 GLU A CA 1
ATOM 655 C C . GLU A 1 85 ? 27.675 5.740 -23.925 1.00 90.38 85 GLU A C 1
ATOM 657 O O . GLU A 1 85 ? 28.099 5.895 -22.778 1.00 90.38 85 GLU A O 1
ATOM 662 N N . VAL A 1 86 ? 26.374 5.827 -24.213 1.00 88.62 86 VAL A N 1
ATOM 663 C CA . VAL A 1 86 ? 25.314 5.960 -23.205 1.00 88.62 86 VAL A CA 1
ATOM 664 C C . VAL A 1 86 ? 24.400 4.747 -23.306 1.00 88.62 86 VAL A C 1
ATOM 666 O O . VAL A 1 86 ? 23.822 4.479 -24.358 1.00 88.62 86 VAL A O 1
ATOM 669 N N . GLY A 1 87 ? 24.268 4.022 -22.200 1.00 85.75 87 GLY A N 1
ATOM 670 C CA . GLY A 1 87 ? 23.367 2.886 -22.066 1.00 85.75 87 GLY A CA 1
ATOM 671 C C . GLY A 1 87 ? 22.136 3.219 -21.225 1.00 85.75 87 GLY A C 1
ATOM 672 O O . GLY A 1 87 ? 22.088 4.215 -20.497 1.00 85.75 87 GLY A O 1
ATOM 673 N N . SER A 1 88 ? 21.139 2.337 -21.289 1.00 78.75 88 SER A N 1
ATOM 674 C CA . SER A 1 88 ? 20.006 2.349 -20.365 1.00 78.75 88 SER A CA 1
ATOM 675 C C . SER A 1 88 ? 20.102 1.170 -19.402 1.00 78.75 88 SER A C 1
ATOM 677 O O . SER A 1 88 ? 20.206 0.016 -19.820 1.00 78.75 88 SER A O 1
ATOM 679 N N . LEU A 1 89 ? 20.059 1.457 -18.103 1.00 72.31 89 LEU A N 1
ATOM 680 C CA . LEU A 1 89 ? 19.864 0.453 -17.069 1.00 72.31 89 LEU A CA 1
ATOM 681 C C . LEU A 1 89 ? 18.364 0.194 -16.954 1.00 72.31 89 LEU A C 1
ATOM 683 O O . LEU A 1 89 ? 17.623 0.964 -16.337 1.00 72.31 89 LEU A O 1
ATOM 687 N N . ASN A 1 90 ? 17.914 -0.901 -17.557 1.00 57.78 90 ASN A N 1
ATOM 688 C CA . ASN A 1 90 ? 16.545 -1.358 -17.386 1.00 57.78 90 ASN A CA 1
ATOM 689 C C . ASN A 1 90 ? 16.400 -1.989 -15.997 1.00 57.78 90 ASN A C 1
ATOM 691 O O . ASN A 1 90 ? 17.022 -3.012 -15.712 1.00 57.78 90 ASN A O 1
ATOM 695 N N . SER A 1 91 ? 15.552 -1.421 -15.137 1.00 52.34 91 SER A N 1
ATOM 696 C CA . SER A 1 91 ? 15.178 -2.049 -13.867 1.00 52.34 91 SER A CA 1
ATOM 697 C C . SER A 1 91 ? 14.198 -3.204 -14.114 1.00 52.34 91 SER A C 1
ATOM 699 O O . SER A 1 91 ? 12.981 -3.068 -13.943 1.00 52.34 91 SER A O 1
ATOM 701 N N . HIS A 1 92 ? 14.720 -4.350 -14.543 1.00 45.47 92 HIS A N 1
ATOM 702 C CA . HIS A 1 92 ? 14.013 -5.619 -14.402 1.00 45.47 92 HIS A CA 1
ATOM 703 C C . HIS A 1 92 ? 14.234 -6.107 -12.964 1.00 45.47 92 HIS A C 1
ATOM 705 O O . HIS A 1 92 ? 15.234 -6.751 -12.666 1.00 45.47 92 HIS A O 1
ATOM 711 N N . SER A 1 93 ? 13.342 -5.683 -12.061 1.00 37.03 93 SER A N 1
ATOM 712 C CA . SER A 1 93 ? 13.000 -6.448 -10.853 1.00 37.03 93 SER A CA 1
ATOM 713 C C . SER A 1 93 ? 12.098 -7.606 -11.222 1.00 37.03 93 SER A C 1
ATOM 715 O O . SER A 1 93 ? 11.178 -7.347 -12.042 1.00 37.03 93 SER A O 1
#